Protein AF-A0A1B7MEI3-F1 (afdb_monomer_lite)

Sequence (157 aa):
MADRVLMPNPVCTQVLTWPMSRFNDHVANSWSNAIQPFLLETQNTDIADLSMDVKDTDVLREIHQIIEVPHIAQEIISSERTPTLSMALPAYESLTSKWTQLQSTIWELSYYIGVGLDKLRQYINEGRKTRIYALSIIVNPSIMLEWLKEHWEAEDV

Radius of gyration: 20.85 Å; chains: 1; bounding box: 62×46×48 Å

pLDDT: mean 74.26, std 18.31, range [30.2, 96.06]

Foldseek 3Di:
DDDPPPDPDPVLVVVVPDDLVVVLVVVLVVVCVVVVVVCVDPVNVVCVVVDDDPVRSVVVSLVVSLVVLVVSLVCQLPVDPANSLLVNLVSLVVSLVSLVVSLVVCVVCVVVSVVVSVVSVVVNVVSVVDVVNVVSNVVPVVNVVVVCVVPDDPVRD

Organism: NCBI:txid1314800

Secondary structure (DSSP, 8-state):
------PPPHHHHHHTTS-HHHHHHHHHHHHHHHHHHHHTSTT-TTTGGGPPPHHHHHHHHHHHHHHHHHHHHHHHHHH-SS-THHHHHHHHHHHHHHHHHHHHH-GGGHHHHHHHHHHHHHHHHHHHH-HHHHHHHHH-HHHHHHHHHHHS-TT--

Structure (mmCIF, N/CA/C/O backbone):
data_AF-A0A1B7MEI3-F1
#
_entry.id   AF-A0A1B7MEI3-F1
#
loop_
_atom_site.group_PDB
_atom_site.id
_atom_site.type_symbol
_atom_site.label_atom_id
_atom_site.label_alt_id
_atom_site.label_comp_id
_atom_site.label_asym_id
_atom_site.label_entity_id
_atom_site.label_seq_id
_atom_site.pdbx_PDB_ins_code
_atom_site.Cartn_x
_atom_site.Cartn_y
_atom_site.Cartn_z
_atom_site.occupancy
_atom_site.B_iso_or_equiv
_atom_site.auth_seq_id
_atom_site.auth_comp_id
_atom_site.auth_asym_id
_atom_site.auth_atom_id
_atom_site.pdbx_PDB_model_num
ATOM 1 N N . MET A 1 1 ? 17.285 35.962 -17.273 1.00 35.12 1 MET A N 1
ATOM 2 C CA . MET A 1 1 ? 16.065 35.291 -17.774 1.00 35.12 1 MET A CA 1
ATOM 3 C C . MET A 1 1 ? 15.895 34.058 -16.911 1.00 35.12 1 MET A C 1
ATOM 5 O O . MET A 1 1 ? 16.857 33.324 -16.773 1.00 35.12 1 MET A O 1
ATOM 9 N N . ALA A 1 2 ? 14.788 33.987 -16.179 1.00 31.19 2 ALA A N 1
ATOM 10 C CA . ALA A 1 2 ? 14.700 33.323 -14.882 1.00 31.19 2 ALA A CA 1
ATOM 11 C C . ALA A 1 2 ? 14.750 31.787 -14.936 1.00 31.19 2 ALA A C 1
ATOM 13 O O . ALA A 1 2 ? 13.909 31.165 -15.583 1.00 31.19 2 ALA A O 1
ATOM 14 N N . ASP A 1 3 ? 15.666 31.224 -14.147 1.00 34.59 3 ASP A N 1
ATOM 15 C CA . ASP A 1 3 ? 15.599 29.871 -13.607 1.00 34.59 3 ASP A CA 1
ATOM 16 C C . ASP A 1 3 ? 14.313 29.706 -12.788 1.00 34.59 3 ASP A C 1
ATOM 18 O O . ASP A 1 3 ? 14.154 30.286 -11.712 1.00 34.59 3 ASP A O 1
ATOM 22 N N . ARG A 1 4 ? 13.380 28.894 -13.286 1.00 33.19 4 ARG A N 1
ATOM 23 C CA . ARG A 1 4 ? 12.390 28.221 -12.441 1.00 33.19 4 ARG A CA 1
ATOM 24 C C . ARG A 1 4 ? 12.787 26.760 -12.352 1.00 33.19 4 ARG A C 1
ATOM 26 O O . ARG A 1 4 ? 12.256 25.917 -13.067 1.00 33.19 4 ARG A O 1
ATOM 33 N N . VAL A 1 5 ? 13.724 26.485 -11.451 1.00 39.03 5 VAL A N 1
ATOM 34 C CA . VAL A 1 5 ? 13.820 25.174 -10.814 1.00 39.03 5 VAL A CA 1
ATOM 35 C C . VAL A 1 5 ? 12.439 24.902 -10.220 1.00 39.03 5 VAL A C 1
ATOM 37 O O . VAL A 1 5 ? 11.971 25.652 -9.361 1.00 39.03 5 VAL A O 1
ATOM 40 N N . LEU A 1 6 ? 11.753 23.888 -10.747 1.00 41.66 6 LEU A N 1
ATOM 41 C CA . LEU A 1 6 ? 10.568 23.294 -10.138 1.00 41.66 6 LEU A CA 1
ATOM 42 C C . LEU A 1 6 ? 11.000 22.727 -8.784 1.00 41.66 6 LEU A C 1
ATOM 44 O O . LEU A 1 6 ? 11.377 21.568 -8.664 1.00 41.66 6 LEU A O 1
ATOM 48 N N . MET A 1 7 ? 11.014 23.586 -7.770 1.00 30.20 7 MET A N 1
ATOM 49 C CA . MET A 1 7 ? 11.055 23.155 -6.384 1.00 30.20 7 MET A CA 1
ATOM 50 C C . MET A 1 7 ? 9.772 22.348 -6.147 1.00 30.20 7 MET A C 1
ATOM 52 O O . MET A 1 7 ? 8.690 22.853 -6.475 1.00 30.20 7 MET A O 1
ATOM 56 N N . PRO A 1 8 ? 9.855 21.118 -5.613 1.00 37.06 8 PRO A N 1
ATOM 57 C CA . PRO A 1 8 ? 8.664 20.394 -5.206 1.00 37.06 8 PRO A CA 1
ATOM 58 C C . PRO A 1 8 ? 7.899 21.256 -4.200 1.00 37.06 8 PRO A C 1
ATOM 60 O O . PRO A 1 8 ? 8.493 21.940 -3.361 1.00 37.06 8 PRO A O 1
ATOM 63 N N . ASN A 1 9 ? 6.573 21.272 -4.333 1.00 36.19 9 ASN A N 1
ATOM 64 C CA . ASN A 1 9 ? 5.689 21.996 -3.432 1.00 36.19 9 ASN A CA 1
ATOM 65 C C . ASN A 1 9 ? 6.057 21.634 -1.976 1.00 36.19 9 ASN A C 1
ATOM 67 O O . ASN A 1 9 ? 6.018 20.449 -1.635 1.00 36.19 9 ASN A O 1
ATOM 71 N N . PRO A 1 10 ? 6.406 22.610 -1.112 1.00 35.34 10 PRO A N 1
ATOM 72 C CA . PRO A 1 10 ? 6.874 22.341 0.247 1.00 35.34 10 PRO A CA 1
ATOM 73 C C . PRO A 1 10 ? 5.830 21.643 1.127 1.00 35.34 10 PRO A C 1
ATOM 75 O O . PRO A 1 10 ? 6.185 21.165 2.199 1.00 35.34 10 PRO A O 1
ATOM 78 N N . VAL A 1 11 ? 4.571 21.552 0.686 1.00 40.56 11 VAL A N 1
ATOM 79 C CA . VAL A 1 11 ? 3.536 20.740 1.337 1.00 40.56 11 VAL A CA 1
ATOM 80 C C . VAL A 1 11 ? 3.753 19.240 1.080 1.00 40.56 11 VAL A C 1
ATOM 82 O O . VAL A 1 11 ? 3.691 18.462 2.024 1.00 40.56 11 VAL A O 1
ATOM 85 N N . CYS A 1 12 ? 4.108 18.822 -0.142 1.00 34.22 12 CYS A N 1
ATOM 86 C CA . CYS A 1 12 ? 4.300 17.402 -0.486 1.00 34.22 12 CYS A CA 1
ATOM 87 C C . CYS A 1 12 ? 5.590 16.816 0.107 1.00 34.22 12 CYS A C 1
ATOM 89 O O . CYS A 1 12 ? 5.603 15.676 0.564 1.00 34.22 12 CYS A O 1
ATOM 91 N N . THR A 1 13 ? 6.671 17.599 0.169 1.00 33.91 13 THR A N 1
ATOM 92 C CA . THR A 1 13 ? 7.942 17.146 0.768 1.00 33.91 13 THR A CA 1
ATOM 93 C C . THR A 1 13 ? 7.868 17.073 2.295 1.00 33.91 13 THR A C 1
ATOM 95 O O . THR A 1 13 ? 8.608 16.317 2.924 1.00 33.91 13 THR A O 1
ATOM 98 N N . GLN A 1 14 ? 6.961 17.838 2.913 1.00 34.38 14 GLN A N 1
ATOM 99 C CA . GLN A 1 14 ? 6.773 17.790 4.356 1.00 34.38 14 GLN A CA 1
ATOM 100 C C . GLN A 1 14 ? 6.053 16.521 4.806 1.00 34.38 14 GLN A C 1
ATOM 102 O O . GLN A 1 14 ? 6.420 16.019 5.849 1.00 34.38 14 GLN A O 1
ATOM 107 N N . VAL A 1 15 ? 5.147 15.909 4.041 1.00 38.25 15 VAL A N 1
ATOM 108 C CA . VAL A 1 15 ? 4.427 14.702 4.512 1.00 38.25 15 VAL A CA 1
ATOM 109 C C . VAL A 1 15 ? 5.343 13.470 4.632 1.00 38.25 15 VAL A C 1
ATOM 111 O O . VAL A 1 15 ? 5.172 12.650 5.529 1.00 38.25 15 VAL A O 1
ATOM 114 N N . LEU A 1 16 ? 6.389 13.375 3.805 1.00 38.16 16 LEU A N 1
ATOM 115 C CA . LEU A 1 16 ? 7.310 12.226 3.774 1.00 38.16 16 LEU A CA 1
ATOM 116 C C . LEU A 1 16 ? 8.333 12.189 4.926 1.00 38.16 16 LEU A C 1
ATOM 118 O O . LEU A 1 16 ? 9.032 11.190 5.089 1.00 38.16 16 LEU A O 1
ATOM 122 N N . THR A 1 17 ? 8.450 13.262 5.714 1.00 34.75 17 THR A N 1
ATOM 123 C CA . THR A 1 17 ? 9.455 13.387 6.793 1.00 34.75 17 THR A CA 1
ATOM 124 C C . THR A 1 17 ? 8.862 13.330 8.196 1.00 34.75 17 THR A C 1
ATOM 126 O O . THR A 1 17 ? 9.602 13.367 9.182 1.00 34.75 17 THR A O 1
ATOM 129 N N . TRP A 1 18 ? 7.537 13.227 8.319 1.00 36.06 18 TRP A N 1
ATOM 130 C CA . TRP A 1 18 ? 6.905 13.159 9.628 1.00 36.06 18 TRP A CA 1
ATOM 131 C C . TRP A 1 18 ? 6.982 11.728 10.159 1.00 36.06 18 TRP A C 1
ATOM 133 O O . TRP A 1 18 ? 6.678 10.780 9.435 1.00 36.06 18 TRP A O 1
ATOM 143 N N . PRO A 1 19 ? 7.364 11.532 11.433 1.00 43.34 19 PRO A N 1
ATOM 144 C CA . PRO A 1 19 ? 7.163 10.250 12.085 1.00 43.34 19 PRO A CA 1
ATOM 145 C C . PRO A 1 19 ? 5.669 9.914 12.031 1.00 43.34 19 PRO A C 1
ATOM 147 O O . PRO A 1 19 ? 4.854 10.697 12.520 1.00 43.34 19 PRO A O 1
ATOM 150 N N . MET A 1 20 ? 5.322 8.754 11.464 1.00 45.81 20 MET A N 1
ATOM 151 C CA . MET A 1 20 ? 3.943 8.249 11.315 1.00 45.81 20 MET A CA 1
ATOM 152 C C . MET A 1 20 ? 3.141 8.289 12.635 1.00 45.81 20 MET A C 1
ATOM 154 O O . MET A 1 20 ? 1.916 8.388 12.634 1.00 45.81 20 MET A O 1
ATOM 158 N N . SER A 1 21 ? 3.836 8.256 13.778 1.00 48.75 21 SER A N 1
ATOM 159 C CA . SER A 1 21 ? 3.265 8.406 15.119 1.00 48.75 21 SER A CA 1
ATOM 160 C C . SER A 1 21 ? 2.685 9.801 15.390 1.00 48.75 21 SER A C 1
ATOM 162 O O . SER A 1 21 ? 1.604 9.914 15.954 1.00 48.75 21 SER A O 1
ATOM 164 N N . ARG A 1 22 ? 3.342 10.879 14.941 1.00 46.81 22 ARG A N 1
ATOM 165 C CA . ARG A 1 22 ? 2.980 12.261 15.308 1.00 46.81 22 ARG A CA 1
ATOM 166 C C . ARG A 1 22 ? 1.730 12.778 14.589 1.00 46.81 22 ARG A C 1
ATOM 168 O O . ARG A 1 22 ? 1.034 13.637 15.123 1.00 46.81 22 ARG A O 1
ATOM 175 N N . PHE A 1 23 ? 1.454 12.280 13.384 1.00 48.59 23 PHE A N 1
ATOM 176 C CA . PHE A 1 23 ? 0.255 12.643 12.621 1.00 48.59 23 PHE A CA 1
ATOM 177 C C . PHE A 1 23 ? -0.975 11.849 13.092 1.00 48.59 23 PHE A C 1
ATOM 179 O O . PHE A 1 23 ? -2.045 12.429 13.286 1.00 48.59 23 PHE A O 1
ATOM 186 N N . ASN A 1 24 ? -0.800 10.557 13.400 1.00 52.53 24 ASN A N 1
ATOM 187 C CA . ASN A 1 24 ? -1.864 9.706 13.944 1.00 52.53 24 ASN A CA 1
ATOM 188 C C . ASN A 1 24 ? -2.357 10.170 15.321 1.00 52.53 24 ASN A C 1
ATOM 190 O O . ASN A 1 24 ? -3.564 10.142 15.561 1.00 52.53 24 ASN A O 1
ATOM 194 N N . ASP A 1 25 ? -1.468 10.686 16.176 1.00 56.72 25 ASP A N 1
ATOM 195 C CA . ASP A 1 25 ? -1.872 11.320 17.434 1.00 56.72 25 ASP A CA 1
ATOM 196 C C . ASP A 1 25 ? -2.735 12.567 17.187 1.00 56.72 25 ASP A C 1
ATOM 198 O O . ASP A 1 25 ? -3.679 12.826 17.925 1.00 56.72 25 ASP A O 1
ATOM 202 N N . HIS A 1 26 ? -2.459 13.357 16.147 1.00 55.81 26 HIS A N 1
ATOM 203 C CA . HIS A 1 26 ? -3.211 14.585 15.883 1.00 55.81 26 HIS A CA 1
ATOM 204 C C . HIS A 1 26 ? -4.616 14.298 15.348 1.00 55.81 26 HIS A C 1
ATOM 206 O O . HIS A 1 26 ? -5.589 14.883 15.822 1.00 55.81 26 HIS A O 1
ATOM 212 N N . VAL A 1 27 ? -4.733 13.363 14.401 1.00 55.53 27 VAL A N 1
ATOM 213 C CA . VAL A 1 27 ? -6.019 12.982 13.815 1.00 55.53 27 VAL A CA 1
ATOM 214 C C . VAL A 1 27 ? -6.866 12.255 14.861 1.00 55.53 27 VAL A C 1
ATOM 216 O O . VAL A 1 27 ? -7.937 12.750 15.195 1.00 55.53 27 VAL A O 1
ATOM 219 N N . ALA A 1 28 ? -6.382 11.172 15.478 1.00 58.47 28 ALA A N 1
ATOM 220 C CA . ALA A 1 28 ? -7.163 10.413 16.464 1.00 58.47 28 ALA A CA 1
ATOM 221 C C . ALA A 1 28 ? -7.651 11.286 17.639 1.00 58.47 28 ALA A C 1
ATOM 223 O O . ALA A 1 28 ? -8.821 11.209 18.028 1.00 58.47 28 ALA A O 1
ATOM 224 N N . ASN A 1 29 ? -6.800 12.190 18.142 1.00 61.06 29 ASN A N 1
ATOM 225 C CA . ASN A 1 29 ? -7.206 13.139 19.179 1.00 61.06 29 ASN A CA 1
ATOM 226 C C . ASN A 1 29 ? -8.199 14.187 18.653 1.00 61.06 29 ASN A C 1
ATOM 228 O O . ASN A 1 29 ? -9.126 14.546 19.370 1.00 61.06 29 ASN A O 1
ATOM 232 N N . SER A 1 30 ? -8.067 14.657 17.409 1.00 65.75 30 SER A N 1
ATOM 233 C CA . SER A 1 30 ? -9.027 15.589 16.801 1.00 65.75 30 SER A CA 1
ATOM 234 C C . SER A 1 30 ? -10.423 14.978 16.648 1.00 65.75 30 SER A C 1
ATOM 236 O O . SER A 1 30 ? -11.407 15.668 16.908 1.00 65.75 30 SER A O 1
ATOM 238 N N . TRP A 1 31 ? -10.532 13.705 16.251 1.00 63.47 31 TRP A N 1
ATOM 239 C CA . TRP A 1 31 ? -11.828 13.030 16.101 1.00 63.47 31 TRP A CA 1
ATOM 240 C C . TRP A 1 31 ? -12.501 12.810 17.462 1.00 63.47 31 TRP A C 1
ATOM 242 O O . TRP A 1 31 ? -13.669 13.159 17.629 1.00 63.47 31 TRP A O 1
ATOM 252 N N . SER A 1 32 ? -11.755 12.331 18.464 1.00 67.62 32 SER A N 1
ATOM 253 C CA . SER A 1 32 ? -12.274 12.165 19.831 1.00 67.62 32 SER A CA 1
ATOM 254 C C . SER A 1 32 ? -12.707 13.503 20.448 1.00 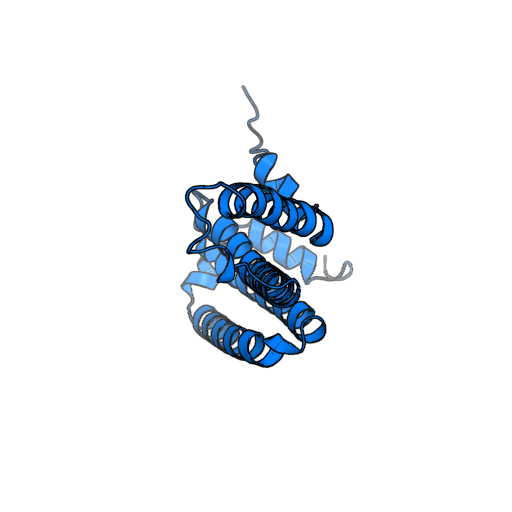67.62 32 SER A C 1
ATOM 256 O O . SER A 1 32 ? -13.807 13.619 20.990 1.00 67.62 32 SER A O 1
ATOM 258 N N . ASN A 1 33 ? -11.910 14.560 20.258 1.00 71.62 33 ASN A N 1
ATOM 259 C CA . ASN A 1 33 ? -12.211 15.899 20.769 1.00 71.62 33 ASN A CA 1
ATOM 260 C C . ASN A 1 33 ? -13.429 16.562 20.108 1.00 71.62 33 ASN A C 1
ATOM 262 O O . ASN A 1 33 ? -13.999 17.475 20.698 1.00 71.62 33 ASN A O 1
ATOM 266 N N . ALA A 1 34 ? -13.827 16.139 18.905 1.00 73.62 34 ALA A N 1
ATOM 267 C CA . ALA A 1 34 ? -15.009 16.664 18.223 1.00 73.62 34 ALA A CA 1
ATOM 268 C C . ALA A 1 34 ? -16.281 15.867 18.555 1.00 73.62 34 ALA A C 1
ATOM 270 O O . ALA A 1 34 ? -17.356 16.447 18.695 1.00 73.62 34 ALA A O 1
ATOM 271 N N . ILE A 1 35 ? -16.163 14.544 18.698 1.00 74.19 35 ILE A N 1
ATOM 272 C CA . ILE A 1 35 ? -17.310 13.644 18.878 1.00 74.19 35 ILE A CA 1
ATOM 273 C C . ILE A 1 35 ? -17.769 13.604 20.340 1.00 74.19 35 ILE A C 1
ATOM 275 O O . ILE A 1 35 ? -18.970 13.633 20.600 1.00 74.19 35 ILE A O 1
ATOM 279 N N . GLN A 1 36 ? -16.842 13.594 21.302 1.00 75.38 36 GLN A N 1
ATOM 280 C CA . GLN A 1 36 ? -17.190 13.517 22.726 1.00 75.38 36 GLN A CA 1
ATOM 281 C C . GLN A 1 36 ? -18.077 14.690 23.194 1.00 75.38 36 GLN A C 1
ATOM 283 O O . GLN A 1 36 ? -19.104 14.436 23.823 1.00 75.38 36 GLN A O 1
ATOM 288 N N . PRO A 1 37 ? -17.790 15.963 22.848 1.00 79.75 37 PRO A N 1
ATOM 289 C CA . PRO A 1 37 ? -18.672 17.075 23.207 1.00 79.75 37 PRO A CA 1
ATOM 290 C C . PRO A 1 37 ? -20.051 16.995 22.545 1.00 79.75 37 PRO A C 1
ATOM 292 O O . PRO A 1 37 ? -21.039 17.382 23.159 1.00 79.75 37 PRO A O 1
ATOM 295 N N . PHE A 1 38 ? -20.119 16.478 21.314 1.00 79.62 38 PHE A N 1
ATOM 296 C CA . PHE A 1 38 ? -21.367 16.326 20.567 1.00 79.62 38 PHE A CA 1
ATOM 297 C C . PHE A 1 38 ? -22.284 15.260 21.185 1.00 79.62 38 PHE A C 1
ATOM 299 O O . PHE A 1 38 ? -23.492 15.466 21.285 1.00 79.62 38 PHE A O 1
ATOM 306 N N . LEU A 1 39 ? -21.721 14.140 21.648 1.00 73.94 39 LEU A N 1
ATOM 307 C CA . LEU A 1 39 ? -22.480 13.072 22.314 1.00 73.94 39 LEU A CA 1
ATOM 308 C C . LEU A 1 39 ? -22.953 13.465 23.723 1.00 73.94 39 LEU A C 1
ATOM 310 O O . LEU A 1 39 ? -23.976 12.971 24.188 1.00 73.94 39 LEU A O 1
ATOM 314 N N . LEU A 1 40 ? -22.231 14.368 24.393 1.00 73.25 40 LEU A N 1
ATOM 315 C CA . LEU A 1 40 ? -22.588 14.897 25.714 1.00 73.25 40 LEU A CA 1
ATOM 316 C C . LEU A 1 40 ? -23.621 16.038 25.655 1.00 73.25 40 LEU A C 1
ATOM 318 O O . LEU A 1 40 ? -24.072 16.518 26.699 1.00 73.25 40 LEU A O 1
ATOM 322 N N . GLU A 1 41 ? -23.999 16.489 24.457 1.00 79.44 41 GLU A N 1
ATOM 323 C CA . GLU A 1 41 ? -25.012 17.523 24.282 1.00 79.44 41 GLU A CA 1
ATOM 324 C C . GLU A 1 41 ? -26.407 16.985 24.643 1.00 79.44 41 GLU A C 1
ATOM 326 O O . GLU A 1 41 ? -26.794 15.874 24.287 1.00 79.44 41 GLU A O 1
ATOM 331 N N . THR A 1 42 ? -27.196 17.785 25.369 1.00 62.59 42 THR A N 1
ATOM 332 C CA . THR A 1 42 ? -28.465 17.357 25.999 1.00 62.59 42 THR A CA 1
ATOM 333 C C . THR A 1 42 ? -29.536 16.882 25.012 1.00 62.59 42 THR A C 1
ATOM 335 O O . THR A 1 42 ? -30.487 16.223 25.426 1.00 62.59 42 THR A O 1
ATOM 338 N N . GLN A 1 43 ? -29.381 17.185 23.721 1.00 69.81 43 GLN A N 1
ATOM 339 C CA . GLN A 1 43 ? -30.275 16.749 22.643 1.00 69.81 43 GLN A CA 1
ATOM 340 C C . GLN A 1 43 ? -29.898 15.394 22.023 1.00 69.81 43 GLN A C 1
ATOM 342 O O . GLN A 1 43 ? -30.683 14.890 21.233 1.00 69.81 43 GLN A O 1
ATOM 347 N N . ASN A 1 44 ? -28.751 14.812 22.393 1.00 69.94 44 ASN A N 1
ATOM 348 C CA . ASN A 1 44 ? -28.192 13.594 21.789 1.00 69.94 44 ASN A CA 1
ATOM 349 C C . ASN A 1 44 ? -28.059 12.433 22.797 1.00 69.94 44 ASN A C 1
ATOM 351 O O . ASN A 1 44 ? -27.288 11.493 22.597 1.00 69.94 44 ASN A O 1
ATOM 355 N N . THR A 1 45 ? -28.783 12.492 23.917 1.00 68.62 45 THR A N 1
ATOM 356 C CA . THR A 1 45 ? -28.693 11.478 24.988 1.00 68.62 45 THR A CA 1
ATOM 357 C C . THR A 1 45 ? -29.199 10.098 24.557 1.00 68.62 45 THR A C 1
ATOM 359 O O . THR A 1 45 ? -28.793 9.087 25.114 1.00 68.62 45 THR A O 1
ATOM 362 N N . ASP A 1 46 ? -30.026 10.055 23.519 1.00 77.62 46 ASP A N 1
ATOM 363 C CA . ASP A 1 46 ? -30.549 8.882 22.823 1.00 77.62 46 ASP A CA 1
ATOM 364 C C . ASP A 1 46 ? -29.507 8.144 21.966 1.00 77.62 46 ASP A C 1
ATOM 366 O O . ASP A 1 46 ? -29.691 6.966 21.660 1.00 77.62 46 ASP A O 1
ATOM 370 N N . ILE A 1 47 ? -28.393 8.798 21.621 1.00 77.38 47 ILE A N 1
ATOM 371 C CA . ILE A 1 47 ? -27.270 8.195 20.884 1.00 77.38 47 ILE A CA 1
ATOM 372 C C . ILE A 1 47 ? -25.990 8.085 21.721 1.00 77.38 47 ILE A C 1
ATOM 374 O O . ILE A 1 47 ? -24.994 7.548 21.241 1.00 77.38 47 ILE A O 1
ATOM 378 N N . ALA A 1 48 ? -26.004 8.541 22.977 1.00 70.62 48 ALA A N 1
ATOM 379 C CA . ALA A 1 48 ? -24.857 8.448 23.882 1.00 70.62 48 ALA A CA 1
ATOM 380 C C . ALA A 1 48 ? -24.432 6.990 24.150 1.00 70.62 48 ALA A C 1
ATOM 382 O O . ALA A 1 48 ? -23.242 6.709 24.286 1.00 70.62 48 ALA A O 1
ATOM 383 N N . ASP A 1 49 ? -25.383 6.052 24.124 1.00 74.50 49 ASP A N 1
ATOM 384 C CA . ASP A 1 49 ? -25.131 4.611 24.268 1.00 74.50 49 ASP A CA 1
ATOM 385 C C . ASP A 1 49 ? -24.386 4.001 23.061 1.00 74.50 49 ASP A C 1
ATOM 387 O O . ASP A 1 49 ? -23.852 2.898 23.159 1.00 74.50 49 ASP A O 1
ATOM 391 N N . LEU A 1 50 ? -24.321 4.713 21.926 1.00 74.88 50 LEU A N 1
ATOM 392 C CA . LEU A 1 50 ? -23.515 4.353 20.749 1.00 74.88 50 LEU A CA 1
ATOM 393 C C . LEU A 1 50 ? -22.089 4.919 20.824 1.00 74.88 50 LEU A C 1
ATOM 395 O O . LEU A 1 50 ? -21.337 4.814 19.851 1.00 74.88 50 LEU A O 1
ATOM 399 N N . SER A 1 51 ? -21.715 5.549 21.943 1.00 73.88 51 SER A N 1
ATOM 400 C CA . SER A 1 51 ? -20.351 6.024 22.149 1.00 73.88 51 SER A CA 1
ATOM 401 C C . SER A 1 51 ? -19.373 4.864 22.000 1.00 73.88 51 SER A C 1
ATOM 403 O O . SER A 1 51 ? -19.507 3.822 22.638 1.00 73.88 51 SER A O 1
ATOM 405 N N . MET A 1 52 ? -18.365 5.079 21.163 1.00 71.56 52 MET A N 1
ATOM 406 C CA . MET A 1 52 ? -17.312 4.107 20.914 1.00 71.56 52 MET A CA 1
ATOM 407 C C . MET A 1 52 ? -16.499 3.851 22.184 1.00 71.56 52 MET A C 1
ATOM 409 O O . MET A 1 52 ? -16.123 4.802 22.877 1.00 71.56 52 MET A O 1
ATOM 413 N N . ASP A 1 53 ? -16.200 2.582 22.467 1.00 80.06 53 ASP A N 1
ATOM 414 C CA . ASP A 1 53 ? -15.241 2.229 23.514 1.00 80.06 53 ASP A CA 1
ATOM 415 C C . ASP A 1 53 ? -13.817 2.593 23.064 1.00 80.06 53 ASP A C 1
ATOM 417 O O . ASP A 1 53 ? -13.519 2.717 21.872 1.00 80.06 53 ASP A O 1
ATOM 421 N N . VAL A 1 54 ? -12.901 2.713 24.024 1.00 77.56 54 VAL A N 1
ATOM 422 C CA . VAL A 1 54 ? -11.474 2.953 23.771 1.00 77.56 54 VAL A CA 1
ATOM 423 C C . VAL A 1 54 ? -10.922 1.913 22.792 1.00 77.56 54 VAL A C 1
ATOM 425 O O . VAL A 1 54 ? -10.212 2.262 21.850 1.00 77.56 54 VAL A O 1
ATOM 428 N N . LYS A 1 55 ? -11.339 0.650 22.928 1.00 81.94 55 LYS A N 1
ATOM 429 C CA . LYS A 1 55 ? -10.941 -0.428 22.015 1.00 81.94 55 LYS A CA 1
ATOM 430 C C . LYS A 1 55 ? -11.408 -0.200 20.582 1.00 81.94 55 LYS A C 1
ATOM 432 O O . LYS A 1 55 ? -10.642 -0.438 19.653 1.00 81.94 55 LYS A O 1
ATOM 437 N N . ASP A 1 56 ? -12.632 0.286 20.390 1.00 81.94 56 ASP A N 1
ATOM 438 C CA . ASP A 1 56 ? -13.150 0.558 19.049 1.00 81.94 56 ASP A CA 1
ATOM 439 C C . ASP A 1 56 ? -12.374 1.713 18.403 1.00 81.94 56 ASP A C 1
ATOM 441 O O . ASP A 1 56 ? -12.057 1.674 17.212 1.00 81.94 56 ASP A O 1
ATOM 445 N N . THR A 1 57 ? -12.003 2.724 19.196 1.00 81.56 57 THR A N 1
ATOM 446 C CA . THR A 1 57 ? -11.160 3.828 18.713 1.00 81.56 57 THR A CA 1
ATOM 447 C C . THR A 1 57 ? -9.732 3.387 18.391 1.00 81.56 57 THR A C 1
ATOM 449 O O . THR A 1 57 ? -9.140 3.894 17.436 1.00 81.56 57 THR A O 1
ATOM 452 N N . ASP A 1 58 ? -9.191 2.414 19.127 1.00 83.94 58 ASP A N 1
ATOM 453 C CA . ASP A 1 58 ? -7.876 1.834 18.862 1.00 83.94 58 ASP A CA 1
ATOM 454 C C . ASP A 1 58 ? -7.869 1.058 17.539 1.00 83.94 58 ASP A C 1
ATOM 456 O O . ASP A 1 58 ? -7.005 1.297 16.694 1.00 83.94 58 ASP A O 1
ATOM 460 N N . VAL A 1 59 ? -8.887 0.223 17.299 1.00 86.94 59 VAL A N 1
ATOM 461 C CA . VAL A 1 59 ? -9.044 -0.508 16.031 1.00 86.94 59 VAL A CA 1
ATOM 462 C C . VAL A 1 59 ? -9.225 0.459 14.858 1.00 86.94 59 VAL A C 1
ATOM 464 O O . VAL A 1 59 ? -8.614 0.275 13.805 1.00 86.94 59 VAL A O 1
ATOM 467 N N . LEU A 1 60 ? -10.014 1.530 15.015 1.00 86.62 60 LEU A N 1
ATOM 468 C CA . LEU A 1 60 ? -10.138 2.548 13.965 1.00 86.62 60 LEU A CA 1
ATOM 469 C C . LEU A 1 60 ? -8.810 3.244 13.666 1.00 86.62 60 LEU A C 1
ATOM 471 O O . LEU A 1 60 ? -8.526 3.529 12.503 1.00 86.62 60 LEU A O 1
ATOM 475 N N . ARG A 1 61 ? -7.991 3.510 14.686 1.00 84.38 61 ARG A N 1
ATOM 476 C CA . ARG A 1 61 ? -6.660 4.099 14.505 1.00 84.38 61 ARG A CA 1
ATOM 477 C C . ARG A 1 61 ? -5.737 3.158 13.732 1.00 84.38 61 ARG A C 1
ATOM 479 O O . ARG A 1 61 ? -5.022 3.611 12.843 1.00 84.38 61 ARG A O 1
ATOM 486 N N . GLU A 1 62 ? -5.774 1.864 14.019 1.00 86.88 62 GLU A N 1
ATOM 487 C CA . GLU A 1 62 ? -5.013 0.851 13.278 1.00 86.88 62 GLU A CA 1
ATOM 488 C C . GLU A 1 62 ? -5.483 0.725 11.823 1.00 86.88 62 GLU A C 1
ATOM 490 O O . GLU A 1 62 ? -4.665 0.711 10.901 1.00 86.88 62 GLU A O 1
ATOM 495 N N . ILE A 1 63 ? -6.800 0.720 11.589 1.00 89.88 63 ILE A N 1
ATOM 496 C CA . ILE A 1 63 ? -7.369 0.754 10.234 1.00 89.88 63 ILE A CA 1
ATOM 497 C C . ILE A 1 63 ? -6.908 2.016 9.502 1.00 89.88 63 ILE A C 1
ATOM 499 O O . ILE A 1 63 ? -6.483 1.923 8.350 1.00 89.88 63 ILE A O 1
ATOM 503 N N . HIS A 1 64 ? -6.943 3.177 10.166 1.00 88.50 64 HIS A N 1
ATOM 504 C CA . HIS A 1 64 ? -6.482 4.445 9.605 1.00 88.50 64 HIS A CA 1
ATOM 505 C C . HIS A 1 64 ? -5.012 4.370 9.167 1.00 88.50 64 HIS A C 1
ATOM 507 O O . HIS A 1 64 ? -4.691 4.714 8.032 1.00 88.50 64 HIS A O 1
ATOM 513 N N . GLN A 1 65 ? -4.133 3.831 10.015 1.00 86.94 65 GLN A N 1
ATOM 514 C CA . GLN A 1 65 ? -2.719 3.628 9.683 1.00 86.94 65 GLN A CA 1
ATOM 515 C C . GLN A 1 65 ? -2.527 2.759 8.436 1.00 86.94 65 GLN A C 1
ATOM 517 O O . GLN A 1 65 ? -1.660 3.037 7.608 1.00 86.94 65 GLN A O 1
ATOM 522 N N . ILE A 1 66 ? -3.346 1.717 8.274 1.00 89.81 66 ILE A N 1
ATOM 523 C CA . ILE A 1 66 ? -3.274 0.827 7.111 1.00 89.81 66 ILE A CA 1
ATOM 524 C C . ILE A 1 66 ? -3.700 1.551 5.829 1.00 89.81 66 ILE A C 1
ATOM 526 O O . ILE A 1 66 ? -3.031 1.386 4.805 1.00 89.81 66 ILE A O 1
ATOM 530 N N . ILE A 1 67 ? -4.782 2.343 5.869 1.00 90.81 67 ILE A N 1
ATOM 531 C CA . ILE A 1 67 ? -5.324 3.064 4.698 1.00 90.81 67 ILE A CA 1
ATOM 532 C C . ILE A 1 67 ? -4.570 4.359 4.367 1.00 90.81 67 ILE A C 1
ATOM 534 O O . ILE A 1 67 ? -4.636 4.832 3.235 1.00 90.81 67 ILE A O 1
ATOM 538 N N . GLU A 1 68 ? -3.812 4.915 5.306 1.00 88.38 68 GLU A N 1
ATOM 539 C CA . GLU A 1 68 ? -2.991 6.106 5.077 1.00 88.38 68 GLU A CA 1
ATOM 540 C C . GLU A 1 68 ? -1.860 5.824 4.073 1.00 88.38 68 GLU A C 1
ATOM 542 O O . GLU A 1 68 ? -1.594 6.622 3.176 1.00 88.38 68 GLU A O 1
ATOM 547 N N . VAL A 1 69 ? -1.245 4.640 4.140 1.00 87.12 69 VAL A N 1
ATOM 548 C CA . VAL A 1 69 ? -0.175 4.240 3.210 1.00 87.12 69 VAL A CA 1
ATOM 549 C C . VAL A 1 69 ? -0.624 4.241 1.735 1.00 87.12 69 VAL A C 1
ATOM 551 O O . VAL A 1 69 ? 0.033 4.899 0.922 1.00 87.12 69 VAL A O 1
ATOM 554 N N . PRO A 1 70 ? -1.714 3.553 1.329 1.00 87.62 70 PRO A N 1
ATOM 555 C CA . PRO A 1 70 ? -2.197 3.623 -0.046 1.00 87.62 70 PRO A CA 1
ATOM 556 C C . PRO A 1 70 ? -2.747 5.009 -0.398 1.00 87.62 70 PRO A C 1
ATOM 558 O O . PRO A 1 70 ? -2.670 5.381 -1.565 1.00 87.62 70 PRO A O 1
ATOM 561 N N . HIS A 1 71 ? -3.258 5.783 0.568 1.00 85.94 71 HIS A N 1
ATOM 562 C CA . HIS A 1 71 ? -3.692 7.159 0.324 1.00 85.94 71 HIS A CA 1
ATOM 563 C C . HIS A 1 71 ? -2.527 8.039 -0.148 1.00 85.94 71 HIS A C 1
ATOM 565 O O . HIS A 1 71 ? -2.633 8.681 -1.191 1.00 85.94 71 HIS A O 1
ATOM 571 N N . ILE A 1 72 ? -1.386 7.985 0.546 1.00 83.62 72 ILE A N 1
ATOM 572 C CA . ILE A 1 72 ? -0.165 8.708 0.154 1.00 83.62 72 ILE A CA 1
ATOM 573 C C . ILE A 1 72 ? 0.321 8.236 -1.222 1.00 83.62 72 ILE A C 1
ATOM 575 O O . ILE A 1 72 ? 0.627 9.052 -2.092 1.00 83.62 72 ILE A O 1
ATOM 579 N N . ALA A 1 73 ? 0.357 6.920 -1.458 1.00 84.44 73 ALA A N 1
ATOM 580 C CA . ALA A 1 73 ? 0.740 6.380 -2.762 1.00 84.44 73 ALA A CA 1
ATOM 581 C C . ALA A 1 73 ? -0.192 6.884 -3.880 1.00 84.44 73 ALA A C 1
ATOM 583 O O . ALA A 1 73 ? 0.272 7.268 -4.953 1.00 84.44 73 ALA A O 1
ATOM 584 N N . 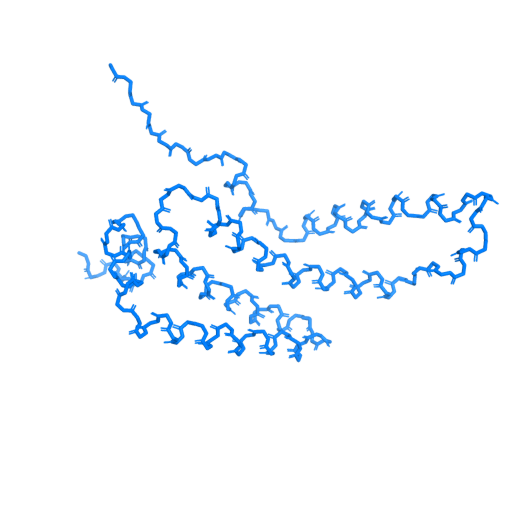GLN A 1 74 ? -1.501 6.933 -3.628 1.00 85.12 74 GLN A N 1
ATOM 585 C CA . GLN A 1 74 ? -2.483 7.459 -4.570 1.00 85.12 74 GLN A CA 1
ATOM 586 C C . GLN A 1 74 ? -2.291 8.957 -4.819 1.00 85.12 74 GLN A C 1
ATOM 588 O O . GLN A 1 74 ? -2.402 9.383 -5.967 1.00 85.12 74 GLN A O 1
ATOM 593 N N . GLU A 1 75 ? -2.002 9.752 -3.789 1.00 84.31 75 GLU A N 1
ATOM 594 C CA . GLU A 1 75 ? -1.742 11.185 -3.927 1.00 84.31 75 GLU A CA 1
ATOM 595 C C . GLU A 1 75 ? -0.509 11.440 -4.801 1.00 84.31 75 GLU A C 1
ATOM 597 O O . GLU A 1 75 ? -0.581 12.216 -5.754 1.00 84.31 75 GLU A O 1
ATOM 602 N N . ILE A 1 76 ? 0.587 10.711 -4.572 1.00 78.12 76 ILE A N 1
ATOM 603 C CA . ILE A 1 76 ? 1.785 10.766 -5.425 1.00 78.12 76 ILE A CA 1
ATOM 604 C C . ILE A 1 76 ? 1.417 10.419 -6.872 1.00 78.12 76 ILE A C 1
ATOM 606 O O . ILE A 1 76 ? 1.779 11.141 -7.798 1.00 78.12 76 ILE A O 1
ATOM 610 N N . ILE A 1 77 ? 0.628 9.359 -7.075 1.00 78.44 77 ILE A N 1
ATOM 611 C CA . ILE A 1 77 ? 0.253 8.899 -8.418 1.00 78.44 77 ILE A CA 1
ATOM 612 C C . ILE A 1 77 ? -0.773 9.834 -9.105 1.00 78.44 77 ILE A C 1
ATOM 614 O O . ILE A 1 77 ? -0.922 9.838 -10.328 1.00 78.44 77 ILE A O 1
ATOM 618 N N . SER A 1 78 ? -1.497 10.647 -8.342 1.00 80.50 78 SER A N 1
ATOM 619 C CA . SER A 1 78 ? -2.574 11.501 -8.865 1.00 80.50 78 SER A CA 1
ATOM 620 C C . SER A 1 78 ? -2.198 12.983 -8.940 1.00 80.50 78 SER A C 1
ATOM 622 O O . SER A 1 78 ? -2.919 13.757 -9.566 1.00 80.50 78 SER A O 1
ATOM 624 N N . SER A 1 79 ? -1.102 13.394 -8.298 1.00 71.81 79 SER A N 1
ATOM 625 C CA . SER A 1 79 ? -0.707 14.804 -8.165 1.00 71.81 79 SER A CA 1
ATOM 626 C C . SER A 1 79 ? 0.088 15.349 -9.356 1.00 71.81 79 SER A C 1
ATOM 628 O O . SER A 1 79 ? 0.146 16.567 -9.549 1.00 71.81 79 SER A O 1
ATOM 630 N N . GLU A 1 80 ? 0.685 14.483 -10.178 1.00 61.19 80 GLU A N 1
ATOM 631 C CA . GLU A 1 80 ? 1.577 14.912 -11.256 1.00 61.19 80 GLU A CA 1
ATOM 632 C C . GLU A 1 80 ? 0.860 15.289 -12.565 1.00 61.19 80 GLU A C 1
ATOM 634 O O . GLU A 1 80 ? -0.122 14.677 -12.980 1.00 61.19 80 GLU A O 1
ATOM 639 N N . ARG A 1 81 ? 1.403 16.299 -13.265 1.00 56.66 81 ARG A N 1
ATOM 640 C CA . ARG A 1 81 ? 1.043 16.630 -14.664 1.00 56.66 81 ARG A CA 1
ATOM 641 C C . ARG A 1 81 ? 1.869 15.857 -15.700 1.00 56.66 81 ARG A C 1
ATOM 643 O O . ARG A 1 81 ? 1.580 15.927 -16.894 1.00 56.66 81 ARG A O 1
ATOM 650 N N . THR A 1 82 ? 2.918 15.182 -15.248 1.00 56.16 82 THR A N 1
ATOM 651 C CA . THR A 1 82 ? 3.802 14.277 -15.990 1.00 56.16 82 THR A CA 1
ATOM 652 C C . THR A 1 82 ? 3.198 12.869 -16.047 1.00 56.16 82 THR A C 1
ATOM 654 O O . THR A 1 82 ? 2.293 12.571 -15.272 1.00 56.16 82 THR A O 1
ATOM 657 N N . PRO A 1 83 ? 3.618 11.991 -16.982 1.00 56.34 83 PRO A N 1
ATOM 658 C CA . PRO A 1 83 ? 3.015 10.670 -17.121 1.00 56.34 83 PRO A CA 1
ATOM 659 C C . PRO A 1 83 ? 3.299 9.814 -15.882 1.00 56.34 83 PRO A C 1
ATOM 661 O O . PRO A 1 83 ? 4.341 9.160 -15.771 1.00 56.34 83 PRO A O 1
ATOM 664 N N . THR A 1 84 ? 2.325 9.776 -14.974 1.00 71.62 84 THR A N 1
ATOM 665 C CA . THR A 1 84 ? 2.438 9.118 -13.672 1.00 71.62 84 THR A CA 1
ATOM 666 C C . THR A 1 84 ? 2.589 7.605 -13.735 1.00 71.62 84 THR A C 1
ATOM 668 O O . THR A 1 84 ? 2.927 6.940 -12.757 1.00 71.62 84 THR A O 1
ATOM 671 N N . LEU A 1 85 ? 2.380 7.049 -14.923 1.00 82.00 85 LEU A N 1
ATOM 672 C CA . LEU A 1 85 ? 2.612 5.647 -15.215 1.00 82.00 85 LEU A CA 1
ATOM 673 C C . LEU A 1 85 ? 4.043 5.204 -14.869 1.00 82.00 85 LEU A C 1
ATOM 675 O O . LEU A 1 85 ? 4.244 4.075 -14.430 1.00 82.00 85 LEU A O 1
ATOM 679 N N . SER A 1 86 ? 5.006 6.115 -15.008 1.00 82.44 86 SER A N 1
ATOM 680 C CA . SER A 1 86 ? 6.411 5.878 -14.679 1.00 82.44 86 SER A CA 1
ATOM 681 C C . SER A 1 86 ? 6.659 5.686 -13.174 1.00 82.44 86 SER A C 1
ATOM 683 O O . SER A 1 86 ? 7.523 4.902 -12.798 1.00 82.44 86 SER A O 1
ATOM 685 N N . MET A 1 87 ? 5.838 6.304 -12.316 1.00 82.81 87 MET A N 1
ATOM 686 C CA . MET A 1 87 ? 5.909 6.178 -10.852 1.00 82.81 87 MET A CA 1
ATOM 687 C C . MET A 1 87 ? 5.052 5.046 -10.286 1.00 82.81 87 MET A C 1
ATOM 689 O O . MET A 1 87 ? 5.239 4.650 -9.139 1.00 82.81 87 MET A O 1
ATOM 693 N N . ALA A 1 88 ? 4.113 4.507 -11.063 1.00 85.81 88 ALA A N 1
ATOM 694 C CA . ALA A 1 88 ? 3.129 3.554 -10.559 1.00 85.81 88 ALA A CA 1
ATOM 695 C C . ALA A 1 88 ? 3.762 2.263 -10.005 1.00 85.81 88 ALA A C 1
ATOM 697 O O . ALA A 1 88 ? 3.406 1.832 -8.911 1.00 85.81 88 ALA A O 1
ATOM 698 N N . LEU A 1 89 ? 4.718 1.659 -10.724 1.00 87.75 89 LEU A N 1
ATOM 699 C CA . LEU A 1 89 ? 5.406 0.450 -10.251 1.00 87.75 89 LEU A CA 1
ATOM 700 C C . LEU A 1 89 ? 6.291 0.722 -9.016 1.00 87.75 89 LEU A C 1
ATOM 702 O O . LEU A 1 89 ? 6.082 0.030 -8.017 1.00 87.75 89 LEU A O 1
ATOM 706 N N . PRO A 1 90 ? 7.182 1.739 -9.018 1.00 86.81 90 PRO A N 1
ATOM 707 C CA . PRO A 1 90 ? 7.938 2.121 -7.820 1.00 86.81 90 PRO A CA 1
ATOM 708 C C . PRO A 1 90 ? 7.050 2.398 -6.599 1.00 86.81 90 PRO A C 1
ATOM 710 O O . PRO A 1 90 ? 7.321 1.926 -5.493 1.00 86.81 90 PRO A O 1
ATOM 713 N N . ALA A 1 91 ? 5.938 3.111 -6.794 1.00 86.69 91 ALA A N 1
ATOM 714 C CA . ALA A 1 91 ? 5.002 3.417 -5.721 1.00 86.69 91 ALA A CA 1
ATOM 715 C C . ALA A 1 91 ? 4.350 2.149 -5.146 1.00 86.69 91 ALA A C 1
ATOM 717 O O . ALA A 1 91 ? 4.271 2.015 -3.927 1.00 86.69 91 ALA A O 1
ATOM 718 N N . TYR A 1 92 ? 3.930 1.192 -5.982 1.00 89.31 92 TYR A N 1
ATOM 719 C CA . TYR A 1 92 ? 3.365 -0.079 -5.509 1.00 89.31 92 TYR A CA 1
ATOM 720 C C . TYR A 1 92 ? 4.389 -0.959 -4.782 1.00 89.31 92 TYR A C 1
ATOM 722 O O . TYR A 1 92 ? 4.040 -1.631 -3.807 1.00 89.31 92 TYR A O 1
ATOM 730 N N . GLU A 1 93 ? 5.648 -0.956 -5.216 1.00 89.31 93 GLU A N 1
ATOM 731 C CA . GLU A 1 93 ? 6.734 -1.676 -4.541 1.00 89.31 93 GLU A CA 1
ATOM 732 C C . GLU A 1 93 ? 7.017 -1.080 -3.153 1.00 89.31 93 GLU A C 1
ATOM 734 O O . GLU A 1 93 ? 7.070 -1.815 -2.161 1.00 89.31 93 GLU A O 1
ATOM 739 N N . SER A 1 94 ? 7.070 0.251 -3.052 1.00 88.56 94 SER A N 1
ATOM 740 C CA . SER A 1 94 ? 7.194 0.959 -1.772 1.00 88.56 94 SER A CA 1
ATOM 741 C C . SER A 1 94 ? 5.999 0.692 -0.844 1.00 88.56 94 SER A C 1
ATOM 743 O O . SER A 1 94 ? 6.179 0.368 0.336 1.00 88.56 94 SER A O 1
ATOM 745 N N . LEU A 1 95 ? 4.774 0.708 -1.390 1.00 90.25 95 LEU A N 1
ATOM 746 C CA . LEU A 1 95 ? 3.541 0.357 -0.670 1.00 90.25 95 LEU A CA 1
ATOM 747 C C . LEU A 1 95 ? 3.630 -1.060 -0.084 1.00 90.25 95 LEU A C 1
ATOM 749 O O . LEU A 1 95 ? 3.332 -1.276 1.089 1.00 90.25 95 LEU A O 1
ATOM 753 N N . THR A 1 96 ? 4.107 -2.019 -0.884 1.00 92.62 96 THR A N 1
ATOM 754 C CA . THR A 1 96 ? 4.273 -3.423 -0.476 1.00 92.62 96 THR A CA 1
ATOM 755 C C . THR A 1 96 ? 5.240 -3.545 0.704 1.00 92.62 96 THR A C 1
ATOM 757 O O . THR A 1 96 ? 4.957 -4.271 1.660 1.00 92.62 96 THR A O 1
ATOM 760 N N . SER A 1 97 ? 6.356 -2.808 0.685 1.00 90.31 97 SER A N 1
ATOM 761 C CA . SER A 1 97 ? 7.322 -2.780 1.792 1.00 90.31 97 SER A CA 1
ATOM 762 C C . SER A 1 97 ? 6.698 -2.230 3.080 1.00 90.31 97 SER A C 1
ATOM 764 O O . SER A 1 97 ? 6.784 -2.858 4.139 1.00 90.31 97 SER A O 1
ATOM 766 N N . LYS A 1 98 ? 5.985 -1.099 2.991 1.00 90.50 98 LYS A N 1
ATOM 767 C CA . LYS A 1 98 ? 5.319 -0.469 4.143 1.00 90.50 98 LYS A CA 1
ATOM 768 C C . LYS A 1 98 ? 4.207 -1.335 4.731 1.00 90.50 98 LYS A C 1
ATOM 770 O O . LYS A 1 98 ? 4.143 -1.495 5.947 1.00 90.50 98 LYS A O 1
ATOM 775 N N . TRP A 1 99 ? 3.374 -1.948 3.897 1.00 93.25 99 TRP A N 1
ATOM 776 C CA . TRP A 1 99 ? 2.340 -2.873 4.361 1.00 93.25 99 TRP A CA 1
ATOM 777 C C . TRP A 1 99 ? 2.912 -4.155 4.958 1.00 93.25 99 TRP A C 1
ATOM 779 O O . TRP A 1 99 ? 2.362 -4.650 5.933 1.00 93.25 99 TRP A O 1
ATOM 789 N N . THR A 1 100 ? 4.049 -4.653 4.469 1.00 93.00 100 THR A N 1
ATOM 790 C CA . THR A 1 100 ? 4.731 -5.795 5.102 1.00 93.00 100 THR A CA 1
ATOM 791 C C . THR A 1 100 ? 5.212 -5.442 6.517 1.00 93.00 100 THR A C 1
ATOM 793 O O . THR A 1 100 ? 5.086 -6.251 7.435 1.00 93.00 100 THR A O 1
ATOM 796 N N . GLN A 1 101 ? 5.700 -4.214 6.732 1.00 90.75 101 GLN A N 1
ATOM 797 C CA . GLN A 1 101 ? 6.062 -3.731 8.071 1.00 90.75 101 GLN A CA 1
ATOM 798 C C . GLN A 1 101 ? 4.825 -3.614 8.972 1.00 90.75 101 GLN A C 1
ATOM 800 O O . GLN A 1 101 ? 4.824 -4.158 10.078 1.00 90.75 101 GLN A O 1
ATOM 805 N N . LEU A 1 102 ? 3.744 -2.993 8.487 1.00 89.62 102 LEU A N 1
ATOM 806 C CA . LEU A 1 102 ? 2.493 -2.877 9.245 1.00 89.62 102 LEU A CA 1
ATOM 807 C C . LEU A 1 102 ? 1.879 -4.241 9.572 1.00 89.62 102 LEU A C 1
ATOM 809 O O . LEU A 1 102 ? 1.397 -4.426 10.682 1.00 89.62 102 LEU A O 1
ATOM 813 N N . GLN A 1 103 ? 1.975 -5.219 8.668 1.00 91.69 103 GLN A N 1
ATOM 814 C CA . GLN A 1 103 ? 1.501 -6.586 8.895 1.00 91.69 103 GLN A CA 1
ATOM 815 C C . GLN A 1 103 ? 2.177 -7.254 10.101 1.00 91.69 103 GLN A C 1
ATOM 817 O O . GLN A 1 103 ? 1.555 -8.062 10.787 1.00 91.69 103 GLN A O 1
ATOM 822 N N . SER A 1 104 ? 3.445 -6.920 10.361 1.00 89.31 104 SER A N 1
ATOM 823 C CA . SER A 1 104 ? 4.185 -7.423 11.524 1.00 89.31 104 SER A CA 1
ATOM 824 C C . SER A 1 104 ? 3.856 -6.686 12.826 1.00 89.31 104 SER A C 1
ATOM 826 O O . SER A 1 104 ? 4.050 -7.243 13.902 1.00 89.31 104 SER A O 1
ATOM 828 N N . THR A 1 105 ? 3.370 -5.443 12.732 1.00 89.56 105 THR A N 1
ATOM 829 C CA . THR A 1 105 ? 3.084 -4.583 13.892 1.00 89.56 105 THR A CA 1
ATOM 830 C C . THR A 1 105 ? 1.628 -4.699 14.346 1.00 89.56 105 THR A C 1
ATOM 832 O O . THR A 1 105 ? 1.375 -4.760 15.543 1.00 89.56 105 THR A O 1
ATOM 835 N N . ILE A 1 106 ? 0.685 -4.770 13.402 1.00 90.00 106 ILE A N 1
ATOM 836 C CA . ILE A 1 106 ? -0.764 -4.843 13.636 1.00 90.00 106 ILE A CA 1
ATOM 837 C C . ILE A 1 106 ? -1.224 -6.265 13.303 1.00 90.00 106 ILE A C 1
ATOM 839 O O . ILE A 1 106 ? -1.709 -6.557 12.202 1.00 90.00 106 ILE A O 1
ATOM 843 N N . TRP A 1 107 ? -0.989 -7.191 14.231 1.00 89.38 107 TRP A N 1
ATOM 844 C CA . TRP A 1 107 ? -1.208 -8.616 13.986 1.00 89.38 107 TRP A CA 1
ATOM 845 C C . TRP A 1 107 ? -2.703 -8.954 13.864 1.00 89.38 107 TRP A C 1
ATOM 847 O O . TRP A 1 107 ? -3.064 -9.842 13.091 1.00 89.38 107 TRP A O 1
ATOM 857 N N . GLU A 1 108 ? -3.572 -8.201 14.540 1.00 90.25 108 GLU A N 1
ATOM 858 C CA . GLU A 1 108 ? -5.032 -8.326 14.517 1.00 90.25 108 GLU A CA 1
ATOM 859 C C . GLU A 1 108 ? -5.605 -8.122 13.106 1.00 90.25 108 GLU A C 1
ATOM 861 O O . GLU A 1 108 ? -6.561 -8.792 12.707 1.00 90.25 108 GLU A O 1
ATOM 866 N N . LEU A 1 109 ? -4.986 -7.237 12.318 1.00 91.38 109 LEU A N 1
ATOM 867 C CA . LEU A 1 109 ? -5.387 -6.919 10.944 1.00 91.38 109 LEU A CA 1
ATOM 868 C C . LEU A 1 109 ? -4.477 -7.562 9.886 1.00 91.38 109 LEU A C 1
ATOM 870 O O . LEU A 1 109 ? -4.667 -7.348 8.686 1.00 91.38 109 LEU A O 1
ATOM 874 N N . SER A 1 110 ? -3.531 -8.407 10.305 1.00 92.75 110 SER A N 1
ATOM 875 C CA . SER A 1 110 ? -2.530 -9.033 9.432 1.00 92.75 110 SER A CA 1
ATOM 876 C C . SER A 1 110 ? -3.143 -9.815 8.268 1.00 92.75 110 SER A C 1
ATOM 878 O O . SER A 1 110 ? -2.632 -9.758 7.145 1.00 92.75 110 SER A O 1
ATOM 880 N N . TYR A 1 111 ? -4.273 -10.493 8.502 1.00 94.38 111 TYR A N 1
ATOM 881 C CA . TYR A 1 111 ? -5.010 -11.200 7.453 1.00 94.38 111 TYR A CA 1
ATOM 882 C C . TYR A 1 111 ? -5.472 -10.246 6.341 1.00 94.38 111 TYR A C 1
ATOM 884 O O . TYR A 1 111 ? -5.233 -10.503 5.161 1.00 94.38 111 TYR A O 1
ATOM 892 N N . TYR A 1 112 ? -6.079 -9.116 6.709 1.00 93.38 112 TYR A N 1
ATOM 893 C CA . TYR A 1 112 ? -6.587 -8.130 5.753 1.00 93.38 112 TYR A CA 1
ATOM 894 C C . TYR A 1 112 ? -5.456 -7.433 4.995 1.00 93.38 112 TYR A C 1
ATOM 896 O O . TYR A 1 112 ? -5.545 -7.265 3.777 1.00 93.38 112 TYR A O 1
ATOM 904 N N . ILE A 1 113 ? -4.363 -7.098 5.688 1.00 93.25 113 ILE A N 1
ATOM 905 C CA . ILE A 1 113 ? -3.157 -6.555 5.051 1.00 93.25 113 ILE A CA 1
ATOM 906 C C . ILE A 1 113 ? -2.589 -7.571 4.048 1.00 93.25 113 ILE A C 1
ATOM 908 O O . ILE A 1 113 ? -2.219 -7.196 2.937 1.00 93.25 113 ILE A O 1
ATOM 912 N N . GLY A 1 114 ? -2.592 -8.863 4.391 1.00 94.56 114 GLY A N 1
ATOM 913 C CA . GLY A 1 114 ? -2.173 -9.950 3.503 1.00 94.56 114 GLY A CA 1
ATOM 914 C C . GLY A 1 114 ? -2.983 -10.014 2.206 1.00 94.56 114 GLY A C 1
ATOM 915 O O . GLY A 1 114 ? -2.401 -10.043 1.123 1.00 94.56 114 GLY A O 1
ATOM 916 N N . VAL A 1 115 ? -4.314 -9.935 2.299 1.00 95.44 115 VAL A N 1
ATOM 917 C CA . VAL A 1 115 ? -5.200 -9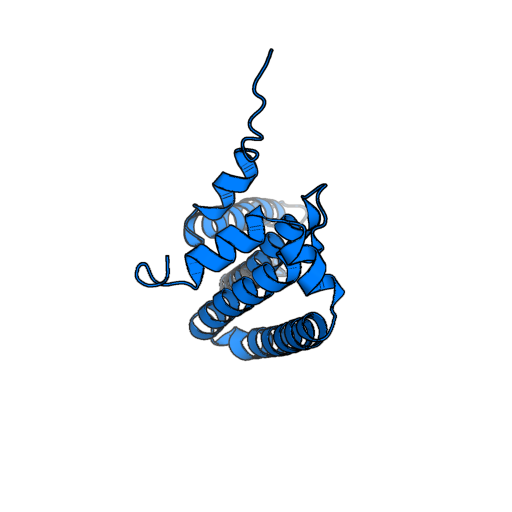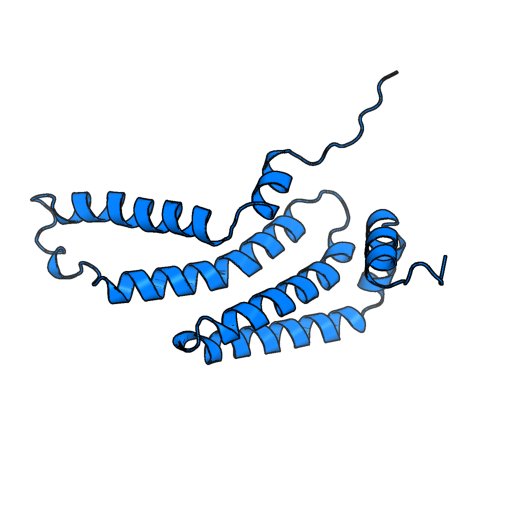.875 1.119 1.00 95.44 115 VAL A CA 1
ATOM 918 C C . VAL A 1 115 ? -4.861 -8.669 0.233 1.00 95.44 115 VAL A C 1
ATOM 920 O O . VAL A 1 115 ? -4.809 -8.783 -0.996 1.00 95.44 115 VAL A O 1
ATOM 923 N N . GLY A 1 116 ? -4.589 -7.514 0.845 1.00 93.69 116 GLY A N 1
ATOM 924 C CA . GLY A 1 116 ? -4.152 -6.315 0.134 1.00 93.69 116 GLY A CA 1
ATOM 925 C C . GLY A 1 116 ? -2.802 -6.494 -0.572 1.00 93.69 116 GLY A C 1
ATOM 926 O O . GLY A 1 116 ? -2.664 -6.142 -1.746 1.00 93.69 116 GLY A O 1
ATOM 927 N N . LEU A 1 117 ? -1.817 -7.078 0.114 1.00 95.12 117 LEU A N 1
ATOM 928 C CA . LEU A 1 117 ? -0.489 -7.371 -0.431 1.00 95.12 117 LEU A CA 1
ATOM 929 C C . LEU A 1 117 ? -0.560 -8.311 -1.637 1.00 95.12 117 LEU A C 1
ATOM 931 O O . LEU A 1 117 ? 0.108 -8.069 -2.643 1.00 95.12 117 LEU A O 1
ATOM 935 N N . ASP A 1 118 ? -1.389 -9.350 -1.576 1.00 96.06 118 ASP A N 1
ATOM 936 C CA . ASP A 1 118 ? -1.570 -10.275 -2.697 1.00 96.06 118 ASP A CA 1
ATOM 937 C C . ASP A 1 118 ? -2.160 -9.567 -3.917 1.00 96.06 118 ASP A C 1
ATOM 939 O O . ASP A 1 118 ? -1.714 -9.781 -5.051 1.00 96.06 118 ASP A O 1
ATOM 943 N N . LYS A 1 119 ? -3.097 -8.639 -3.691 1.00 93.88 119 LYS A N 1
ATOM 944 C CA . LYS A 1 119 ? -3.647 -7.826 -4.772 1.00 93.88 119 LYS A CA 1
ATOM 945 C C . LYS A 1 119 ? -2.606 -6.881 -5.375 1.00 93.88 119 LYS A C 1
ATOM 947 O O . LYS A 1 119 ? -2.534 -6.767 -6.599 1.00 93.88 119 LYS A O 1
ATOM 952 N N . LEU A 1 120 ? -1.777 -6.237 -4.553 1.00 92.62 120 LEU A N 1
ATOM 953 C CA . LEU A 1 120 ? -0.691 -5.372 -5.028 1.00 92.62 120 LEU A CA 1
ATOM 954 C C . LEU A 1 120 ? 0.337 -6.147 -5.850 1.00 92.62 120 LEU A C 1
ATOM 956 O O . LEU A 1 120 ? 0.703 -5.717 -6.943 1.00 92.62 120 LEU A O 1
ATOM 960 N N . ARG A 1 121 ? 0.747 -7.329 -5.382 1.00 94.69 121 ARG A N 1
ATOM 961 C CA . ARG A 1 121 ? 1.664 -8.213 -6.116 1.00 94.69 121 ARG A CA 1
ATOM 962 C C . ARG A 1 121 ? 1.096 -8.615 -7.472 1.00 94.69 121 ARG A C 1
ATOM 964 O O . ARG A 1 121 ? 1.835 -8.621 -8.456 1.00 94.69 121 ARG A O 1
ATOM 971 N N . GLN A 1 122 ? -0.208 -8.895 -7.549 1.00 93.06 122 GLN A N 1
ATOM 972 C CA . GLN A 1 122 ? -0.881 -9.145 -8.823 1.00 93.06 122 GLN A CA 1
ATOM 973 C C . GLN A 1 122 ? -0.735 -7.942 -9.769 1.00 93.06 122 GLN A C 1
ATOM 975 O O . GLN A 1 122 ? -0.322 -8.123 -10.914 1.00 93.06 122 GLN A O 1
ATOM 980 N N . TYR A 1 123 ? -1.019 -6.722 -9.301 1.00 90.06 123 TYR A N 1
ATOM 981 C CA . TYR A 1 123 ? -0.889 -5.511 -10.120 1.00 90.06 123 TYR A CA 1
ATOM 982 C C . TYR A 1 123 ? 0.547 -5.246 -10.575 1.00 90.06 123 TYR A C 1
ATOM 984 O O . TYR A 1 123 ? 0.759 -4.941 -11.746 1.00 90.06 123 TYR A O 1
ATOM 992 N N . ILE A 1 124 ? 1.536 -5.413 -9.693 1.00 90.50 124 ILE A N 1
ATOM 993 C CA . ILE A 1 124 ? 2.956 -5.276 -10.045 1.00 90.50 124 ILE A CA 1
ATOM 994 C C . ILE A 1 124 ? 3.330 -6.287 -11.133 1.00 90.50 124 ILE A C 1
ATOM 996 O O . ILE A 1 124 ? 3.965 -5.929 -12.124 1.00 90.50 124 ILE A O 1
ATOM 1000 N N . ASN A 1 125 ? 2.907 -7.545 -10.988 1.00 91.88 125 ASN A N 1
ATOM 1001 C CA . ASN A 1 125 ? 3.211 -8.595 -11.953 1.00 91.88 125 ASN A CA 1
ATOM 1002 C C . ASN A 1 125 ? 2.595 -8.318 -13.334 1.00 91.88 125 ASN A C 1
ATOM 1004 O O . ASN A 1 125 ? 3.270 -8.473 -14.349 1.00 91.88 125 ASN A O 1
ATOM 1008 N N . GLU A 1 126 ? 1.338 -7.873 -13.391 1.00 90.50 126 GLU A N 1
ATOM 1009 C CA . GLU A 1 126 ? 0.702 -7.495 -14.660 1.00 90.50 126 GLU A CA 1
ATOM 1010 C C . GLU A 1 126 ? 1.305 -6.211 -15.258 1.00 90.50 126 GLU A C 1
ATOM 1012 O O . GLU A 1 126 ? 1.523 -6.123 -16.471 1.00 90.50 126 GLU A O 1
ATOM 1017 N N . GLY A 1 127 ? 1.665 -5.237 -14.417 1.00 87.31 127 GLY A N 1
ATOM 1018 C CA . GLY A 1 127 ? 2.341 -4.012 -14.844 1.00 87.31 127 GLY A CA 1
ATOM 1019 C C . GLY A 1 127 ? 3.708 -4.292 -15.471 1.00 87.31 127 GLY A C 1
ATOM 1020 O O . GLY A 1 127 ? 3.993 -3.801 -16.563 1.00 87.31 127 GLY A O 1
ATOM 1021 N N . ARG A 1 128 ? 4.515 -5.172 -14.862 1.00 87.50 128 ARG A N 1
ATOM 1022 C CA . ARG A 1 128 ? 5.833 -5.589 -15.383 1.00 87.50 128 ARG A CA 1
ATOM 1023 C C . ARG A 1 128 ? 5.760 -6.299 -16.741 1.00 87.50 128 ARG A C 1
ATOM 1025 O O . ARG A 1 128 ? 6.694 -6.191 -17.531 1.00 87.50 128 ARG A O 1
ATOM 1032 N N . LYS A 1 129 ? 4.659 -6.991 -17.053 1.00 89.88 129 LYS A N 1
ATOM 1033 C CA . LYS A 1 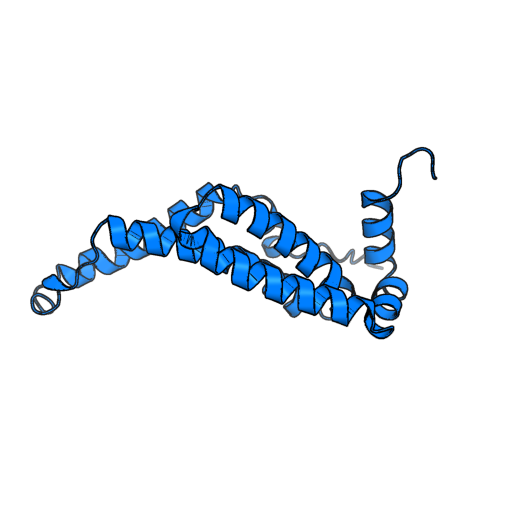129 ? 4.440 -7.611 -18.378 1.00 89.88 129 LYS A CA 1
ATOM 1034 C C . LYS A 1 129 ? 4.118 -6.586 -19.467 1.00 89.88 129 LYS A C 1
ATOM 1036 O O . LYS A 1 129 ? 4.228 -6.886 -20.657 1.00 89.88 129 LYS A O 1
ATOM 1041 N N . THR A 1 130 ? 3.709 -5.380 -19.082 1.00 88.12 130 THR A N 1
ATOM 1042 C CA . THR A 1 130 ? 3.216 -4.369 -20.010 1.00 88.12 130 THR A CA 1
ATOM 1043 C C . THR A 1 130 ? 4.322 -3.373 -20.351 1.00 88.12 130 THR A C 1
ATOM 1045 O O . THR A 1 130 ? 4.763 -2.581 -19.521 1.00 88.12 130 THR A O 1
ATOM 1048 N N . ARG A 1 131 ? 4.732 -3.351 -21.625 1.00 88.00 131 ARG A N 1
ATOM 1049 C CA . ARG A 1 131 ? 5.837 -2.506 -22.121 1.00 88.00 131 ARG A CA 1
ATOM 1050 C C . ARG A 1 131 ? 5.644 -1.013 -21.856 1.00 88.00 131 ARG A C 1
ATOM 1052 O O . ARG A 1 131 ? 6.629 -0.294 -21.764 1.00 88.00 131 ARG A O 1
ATOM 1059 N N . ILE A 1 132 ? 4.401 -0.546 -21.738 1.00 87.56 132 ILE A N 1
ATOM 1060 C CA . ILE A 1 132 ? 4.104 0.874 -21.536 1.00 87.56 132 ILE A CA 1
ATOM 1061 C C . ILE A 1 132 ? 4.642 1.406 -20.200 1.00 87.56 132 ILE A C 1
ATOM 1063 O O . ILE A 1 132 ? 5.117 2.535 -20.169 1.00 87.56 132 ILE A O 1
ATOM 1067 N N . TYR A 1 133 ? 4.683 0.583 -19.143 1.00 83.88 133 TYR A N 1
ATOM 1068 C CA . TYR A 1 133 ? 5.315 0.967 -17.877 1.00 83.88 133 TYR A CA 1
ATOM 1069 C C . TYR A 1 133 ? 6.824 1.140 -18.056 1.00 83.88 133 TYR A C 1
ATOM 1071 O O . TYR A 1 133 ? 7.355 2.201 -17.740 1.00 83.88 133 TYR A O 1
ATOM 1079 N N . ALA A 1 134 ? 7.498 0.157 -18.661 1.00 82.81 134 ALA A N 1
ATOM 1080 C CA . ALA A 1 134 ? 8.933 0.239 -18.935 1.00 82.81 134 ALA A CA 1
ATOM 1081 C C . ALA A 1 134 ? 9.284 1.450 -19.818 1.00 82.81 134 ALA A C 1
ATOM 1083 O O . ALA A 1 134 ? 10.194 2.208 -19.499 1.00 82.81 134 ALA A O 1
ATOM 1084 N N . LEU A 1 135 ? 8.518 1.683 -20.889 1.00 85.75 135 LEU A N 1
ATOM 1085 C CA . LEU A 1 135 ? 8.697 2.850 -21.753 1.00 85.75 135 LEU A CA 1
ATOM 1086 C C . LEU A 1 135 ? 8.477 4.160 -20.994 1.00 85.75 135 LEU A C 1
ATOM 1088 O O . LEU A 1 135 ? 9.244 5.097 -21.182 1.00 85.75 135 LEU A O 1
ATOM 1092 N N . SER A 1 136 ? 7.468 4.232 -20.122 1.00 84.56 136 SER A N 1
ATOM 1093 C CA . SER A 1 136 ? 7.218 5.440 -19.334 1.00 84.56 136 SER A CA 1
ATOM 1094 C C . SER A 1 136 ? 8.352 5.754 -18.356 1.00 84.56 136 SER A C 1
ATOM 1096 O O . SER A 1 136 ? 8.718 6.918 -18.230 1.00 84.56 136 SER A O 1
ATOM 1098 N N . ILE A 1 137 ? 8.951 4.734 -17.729 1.00 82.88 137 ILE A N 1
ATOM 1099 C CA . ILE A 1 137 ? 10.119 4.887 -16.850 1.00 82.88 137 ILE A CA 1
ATOM 1100 C C . ILE A 1 137 ? 11.326 5.390 -17.650 1.00 82.88 137 ILE A C 1
ATOM 1102 O O . ILE A 1 137 ? 11.972 6.341 -17.236 1.00 82.88 137 ILE A O 1
ATOM 1106 N N . ILE A 1 138 ? 11.594 4.816 -18.828 1.00 81.62 138 ILE A N 1
ATOM 1107 C CA . ILE A 1 138 ? 12.723 5.223 -19.687 1.00 81.62 138 ILE A CA 1
ATOM 1108 C C . ILE A 1 138 ? 12.566 6.666 -20.189 1.00 81.62 138 ILE A C 1
ATOM 1110 O O . ILE A 1 138 ? 13.534 7.419 -20.243 1.00 81.62 138 ILE A O 1
ATOM 1114 N N . VAL A 1 139 ? 11.348 7.057 -20.577 1.00 84.44 139 VAL A N 1
ATOM 1115 C CA . VAL A 1 139 ? 11.059 8.411 -21.081 1.00 84.44 139 VAL A CA 1
ATOM 1116 C C . VAL A 1 139 ? 11.153 9.464 -19.971 1.00 84.44 139 VAL A C 1
ATOM 1118 O O . VAL A 1 139 ? 11.353 10.639 -20.277 1.00 84.44 139 VAL A O 1
ATOM 1121 N N . ASN A 1 140 ? 11.051 9.064 -18.700 1.00 80.56 140 ASN A N 1
ATOM 1122 C CA . ASN A 1 140 ? 11.273 9.935 -17.553 1.00 80.56 140 ASN A CA 1
ATOM 1123 C C . ASN A 1 140 ? 12.674 9.696 -16.944 1.00 80.56 140 ASN A C 1
ATOM 1125 O O . ASN A 1 140 ? 12.817 8.895 -16.016 1.00 80.56 140 ASN A O 1
ATOM 1129 N N . PRO A 1 141 ? 13.718 10.402 -17.423 1.00 75.38 141 PRO A N 1
ATOM 1130 C CA . PRO A 1 141 ? 15.091 10.174 -16.979 1.00 75.38 141 PRO A CA 1
ATOM 1131 C C . PRO A 1 141 ? 15.287 10.414 -15.478 1.00 75.38 141 PRO A C 1
ATOM 1133 O O . PRO A 1 141 ? 16.161 9.787 -14.892 1.00 75.38 141 PRO A O 1
ATOM 1136 N N . SER A 1 142 ? 14.474 11.258 -14.835 1.00 78.50 142 SER A N 1
ATOM 1137 C CA . SER A 1 142 ? 14.549 11.476 -13.385 1.00 78.50 142 SER A CA 1
ATOM 1138 C C . SER A 1 142 ? 14.266 10.193 -12.604 1.00 78.50 142 SER A C 1
ATOM 1140 O O . SER A 1 142 ? 15.046 9.828 -11.731 1.00 78.50 142 SER A O 1
ATOM 1142 N N . ILE A 1 143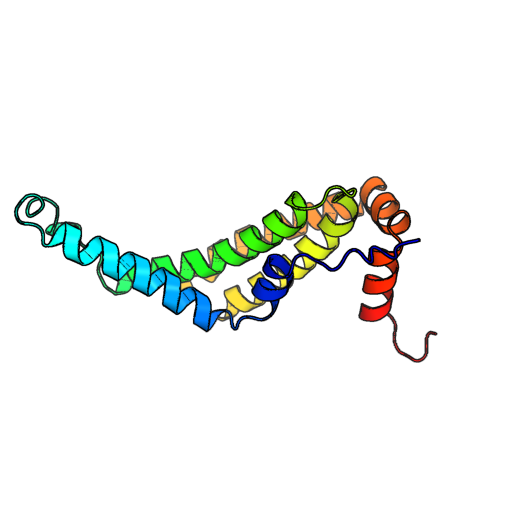 ? 13.217 9.459 -12.981 1.00 74.06 143 ILE A N 1
ATOM 1143 C CA . ILE A 1 143 ? 12.826 8.211 -12.308 1.00 74.06 143 ILE A CA 1
ATOM 1144 C C . ILE A 1 143 ? 13.841 7.108 -12.580 1.00 74.06 143 ILE A C 1
ATOM 1146 O O . ILE A 1 143 ? 14.213 6.368 -11.674 1.00 74.06 143 ILE A O 1
ATOM 1150 N N . MET A 1 144 ? 14.316 7.000 -13.823 1.00 74.50 144 MET A N 1
ATOM 1151 C CA . MET A 1 144 ? 15.339 6.016 -14.167 1.00 74.50 144 MET A CA 1
ATOM 1152 C C . MET A 1 144 ? 16.634 6.249 -13.374 1.00 74.50 144 MET A C 1
ATOM 1154 O O . MET A 1 144 ? 17.216 5.286 -12.885 1.00 74.50 144 MET A O 1
ATOM 1158 N N . LEU A 1 145 ? 17.075 7.503 -13.226 1.00 76.69 145 LEU A N 1
ATOM 1159 C CA . LEU A 1 145 ? 18.286 7.851 -12.476 1.00 76.69 145 LEU A CA 1
ATOM 1160 C C . LEU A 1 145 ? 18.127 7.639 -10.964 1.00 76.69 145 LEU A C 1
ATOM 1162 O O . LEU A 1 145 ? 19.073 7.193 -10.318 1.00 76.69 145 LEU A O 1
ATOM 1166 N N . GLU A 1 146 ? 16.953 7.927 -10.399 1.00 79.75 146 GLU A N 1
ATOM 1167 C CA . GLU A 1 146 ? 16.649 7.619 -8.996 1.00 79.75 146 GLU A CA 1
ATOM 1168 C C . GLU A 1 146 ? 16.655 6.112 -8.741 1.00 79.75 146 GLU A C 1
ATOM 1170 O O . GLU A 1 146 ? 17.345 5.651 -7.834 1.00 79.75 146 GLU A O 1
ATOM 1175 N N . TRP A 1 147 ? 15.984 5.334 -9.595 1.00 73.25 147 TRP A N 1
ATOM 1176 C CA . TRP A 1 147 ? 15.993 3.876 -9.499 1.00 73.25 147 TRP A CA 1
ATOM 1177 C C . TRP A 1 147 ? 17.414 3.313 -9.597 1.00 73.25 147 TRP A C 1
ATOM 1179 O O . TRP A 1 147 ? 17.787 2.448 -8.806 1.00 73.25 147 TRP A O 1
ATOM 1189 N N . LEU A 1 148 ? 18.220 3.836 -10.528 1.00 72.88 148 LEU A N 1
ATOM 1190 C CA . LEU A 1 148 ? 19.620 3.450 -10.700 1.00 72.88 148 LEU A CA 1
ATOM 1191 C C . LEU A 1 148 ? 20.425 3.710 -9.427 1.00 72.88 148 LEU A C 1
ATOM 1193 O O . LEU A 1 148 ? 21.153 2.840 -8.975 1.00 72.88 148 LEU A O 1
ATOM 1197 N N . LYS A 1 149 ? 20.254 4.881 -8.810 1.00 77.62 149 LYS A N 1
ATOM 1198 C CA . LYS A 1 149 ? 20.939 5.249 -7.566 1.00 77.62 149 LYS A CA 1
ATOM 1199 C C . LYS A 1 149 ? 20.559 4.350 -6.385 1.00 77.62 149 LYS A C 1
ATOM 1201 O O . LYS A 1 149 ? 21.375 4.153 -5.494 1.00 77.62 149 LYS A O 1
ATOM 1206 N N . GLU A 1 150 ? 19.326 3.851 -6.353 1.00 77.19 150 GLU A N 1
ATOM 1207 C CA . GLU A 1 150 ? 18.851 2.947 -5.299 1.00 77.19 150 GLU A CA 1
ATOM 1208 C C . GLU A 1 150 ? 19.282 1.486 -5.506 1.00 77.19 150 GLU A C 1
ATOM 1210 O O . GLU A 1 150 ? 19.303 0.730 -4.537 1.00 77.19 150 GLU A O 1
ATOM 1215 N N . HIS A 1 151 ? 19.613 1.083 -6.740 1.00 74.06 151 HIS A N 1
ATOM 1216 C CA . HIS A 1 151 ? 19.858 -0.321 -7.102 1.00 74.06 151 HIS A CA 1
ATOM 1217 C C . HIS A 1 151 ? 21.261 -0.616 -7.661 1.00 74.06 151 HIS A C 1
ATOM 1219 O O . HIS A 1 151 ? 21.586 -1.789 -7.840 1.00 74.06 151 HIS A O 1
ATOM 1225 N N . TRP A 1 152 ? 22.079 0.395 -7.968 1.00 70.81 152 TRP A N 1
ATOM 1226 C CA . TRP A 1 152 ? 23.488 0.236 -8.350 1.00 70.81 152 TRP A CA 1
ATOM 1227 C C . TRP A 1 152 ? 24.416 0.588 -7.192 1.00 70.81 152 TRP A C 1
ATOM 1229 O O . TRP A 1 152 ? 24.219 1.589 -6.502 1.00 70.81 152 TRP A O 1
ATOM 1239 N N . GLU A 1 153 ? 25.449 -0.231 -7.007 1.00 63.72 153 GLU A N 1
ATOM 1240 C CA . GLU A 1 153 ? 26.498 0.007 -6.019 1.00 63.72 153 GLU A CA 1
ATOM 1241 C C . GLU A 1 153 ? 27.518 1.025 -6.559 1.00 63.72 153 GLU A C 1
ATOM 1243 O O . GLU A 1 153 ? 27.650 1.230 -7.766 1.00 63.72 153 GLU A O 1
ATOM 1248 N N . ALA A 1 154 ? 28.281 1.674 -5.672 1.00 61.19 154 ALA A N 1
ATOM 1249 C CA . ALA A 1 154 ? 29.260 2.703 -6.060 1.00 61.19 154 ALA A CA 1
ATOM 1250 C C . ALA A 1 154 ? 30.397 2.185 -6.969 1.00 61.19 154 ALA A C 1
ATOM 1252 O O . ALA A 1 154 ? 31.135 2.983 -7.540 1.00 61.19 154 ALA A O 1
ATOM 1253 N N . GLU A 1 155 ? 30.547 0.865 -7.077 1.00 58.16 155 GLU A N 1
ATOM 1254 C CA . GLU A 1 155 ? 31.534 0.186 -7.921 1.00 58.16 155 GLU A CA 1
ATOM 1255 C C . GLU A 1 155 ? 31.058 0.011 -9.378 1.00 58.16 155 GLU A C 1
ATOM 1257 O O . GLU A 1 155 ? 31.874 -0.292 -10.247 1.00 58.16 155 GLU A O 1
ATOM 1262 N N . ASP A 1 156 ? 29.770 0.250 -9.658 1.00 54.41 156 ASP A N 1
ATOM 1263 C CA . ASP A 1 156 ? 29.140 0.074 -10.975 1.00 54.41 156 ASP A CA 1
ATOM 1264 C C . ASP A 1 156 ? 29.031 1.383 -11.797 1.00 54.41 156 ASP A C 1
ATOM 1266 O O . ASP A 1 156 ? 28.431 1.386 -12.878 1.00 54.41 156 ASP A O 1
ATOM 1270 N N . VAL A 1 157 ? 29.601 2.497 -11.305 1.00 51.38 157 VAL A N 1
ATOM 1271 C CA . VAL A 1 157 ? 29.593 3.837 -11.943 1.00 51.38 157 VAL A CA 1
ATOM 1272 C C . VAL A 1 157 ? 30.978 4.259 -12.424 1.00 51.38 157 VAL A C 1
ATOM 1274 O O . VAL A 1 157 ? 31.936 4.200 -11.623 1.00 51.38 157 VAL A O 1
#